Pr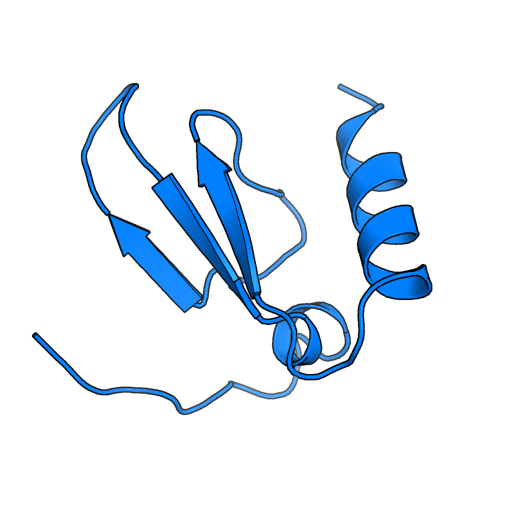otein AF-A0A8C1RJY9-F1 (afdb_monomer)

Nearest PDB structures (foldseek):
  1o9h-assembly1_A  TM=7.578E-01  e=1.089E-01  Streptomyces viridochromogenes
  5bxy-assembly2_B  TM=8.842E-01  e=3.064E-01  Salinibacter ruber DSM 13855
  3rse-assembly1_D  TM=2.327E-01  e=4.838E+00  Bos taurus

Structure (mmCIF, N/CA/C/O backbone):
data_AF-A0A8C1RJY9-F1
#
_entry.id   AF-A0A8C1RJY9-F1
#
loop_
_atom_site.group_PDB
_atom_site.id
_atom_site.type_symbol
_atom_site.label_atom_id
_atom_site.label_alt_id
_atom_site.label_comp_id
_atom_site.label_asym_id
_atom_site.label_entity_id
_atom_site.label_seq_id
_atom_site.pdbx_PDB_ins_code
_atom_site.Cartn_x
_atom_site.Cartn_y
_atom_site.Cartn_z
_atom_site.occupancy
_atom_site.B_iso_or_equiv
_atom_site.auth_seq_id
_atom_site.auth_comp_id
_atom_site.auth_asym_id
_atom_site.auth_atom_id
_atom_site.pdbx_PDB_model_num
ATOM 1 N N . MET A 1 1 ? 14.620 10.505 1.556 1.00 51.84 1 MET A N 1
ATOM 2 C CA . MET A 1 1 ? 14.037 9.279 2.150 1.00 51.84 1 MET A CA 1
ATOM 3 C C . MET A 1 1 ? 12.935 9.559 3.193 1.00 51.84 1 MET A C 1
ATOM 5 O O . MET A 1 1 ? 12.399 8.613 3.739 1.00 51.84 1 MET A O 1
ATOM 9 N N . TRP A 1 2 ? 12.528 10.816 3.445 1.00 55.44 2 TRP A N 1
ATOM 10 C CA . TRP A 1 2 ? 11.592 11.171 4.534 1.00 55.44 2 TRP A CA 1
ATOM 11 C C . TRP A 1 2 ? 10.106 11.274 4.145 1.00 55.44 2 TRP A C 1
ATOM 13 O O . TRP A 1 2 ? 9.261 11.475 5.007 1.00 55.44 2 TRP A O 1
ATOM 23 N N . GLN A 1 3 ? 9.759 11.139 2.864 1.00 66.44 3 GLN A N 1
ATOM 24 C CA . GLN A 1 3 ? 8.397 11.436 2.399 1.00 66.44 3 GLN A CA 1
ATOM 25 C C . GLN A 1 3 ? 7.435 10.239 2.486 1.00 66.44 3 GLN A C 1
ATOM 27 O O . GLN A 1 3 ? 6.229 10.437 2.599 1.00 66.44 3 GLN A O 1
ATOM 32 N N . MET A 1 4 ? 7.956 9.005 2.486 1.00 78.19 4 MET A N 1
ATOM 33 C CA . MET A 1 4 ? 7.121 7.795 2.471 1.00 78.19 4 MET A CA 1
ATOM 34 C C . MET A 1 4 ? 6.373 7.573 3.790 1.00 78.19 4 MET A C 1
ATOM 36 O O . MET A 1 4 ? 5.206 7.209 3.750 1.00 78.19 4 MET A O 1
ATOM 40 N N . GLY A 1 5 ? 6.982 7.885 4.941 1.00 82.06 5 GLY A N 1
ATOM 41 C CA . GLY A 1 5 ? 6.301 7.771 6.239 1.00 82.06 5 GLY A CA 1
ATOM 42 C C . GLY A 1 5 ? 5.119 8.738 6.393 1.00 82.06 5 GLY A C 1
ATOM 43 O O . GLY A 1 5 ? 4.091 8.379 6.955 1.00 82.06 5 GLY A O 1
ATOM 44 N N . VAL A 1 6 ? 5.219 9.945 5.822 1.00 88.06 6 VAL A N 1
ATOM 45 C CA . VAL A 1 6 ? 4.112 10.921 5.832 1.00 88.06 6 VAL A CA 1
ATOM 46 C C . VAL A 1 6 ? 2.944 10.432 4.972 1.00 88.06 6 VAL A C 1
ATOM 48 O O . VAL A 1 6 ? 1.784 10.610 5.341 1.00 88.06 6 VAL A O 1
ATOM 51 N N . LEU A 1 7 ? 3.236 9.799 3.831 1.00 90.25 7 LEU A N 1
ATOM 52 C CA . LEU A 1 7 ? 2.206 9.206 2.980 1.00 90.25 7 LEU A CA 1
ATOM 53 C C . LEU A 1 7 ? 1.522 8.023 3.675 1.00 90.25 7 LEU A C 1
ATOM 55 O O . LEU A 1 7 ? 0.296 7.963 3.671 1.00 90.25 7 LEU A O 1
ATOM 59 N N . GLU A 1 8 ? 2.288 7.131 4.306 1.00 91.06 8 GLU A N 1
ATOM 60 C CA . GLU A 1 8 ? 1.746 6.030 5.113 1.00 91.06 8 GLU A CA 1
ATOM 61 C C . GLU A 1 8 ? 0.775 6.554 6.180 1.00 91.06 8 GLU A C 1
ATOM 63 O O . GLU A 1 8 ? -0.372 6.116 6.244 1.00 91.06 8 GLU A O 1
ATOM 68 N N . GLU A 1 9 ? 1.184 7.547 6.973 1.00 91.75 9 GLU A N 1
ATOM 69 C CA . GLU A 1 9 ? 0.331 8.119 8.019 1.00 91.75 9 GLU A CA 1
ATOM 70 C C . GLU A 1 9 ? -0.951 8.741 7.446 1.00 91.75 9 GLU A C 1
ATOM 72 O O . GLU A 1 9 ? -2.043 8.548 7.989 1.00 91.75 9 GLU A O 1
ATOM 77 N N . LYS A 1 10 ? -0.839 9.466 6.329 1.00 94.00 10 LYS A N 1
ATOM 78 C CA . LYS A 1 10 ? -1.991 10.093 5.677 1.00 94.00 10 LYS A CA 1
ATOM 79 C C . LYS A 1 10 ? -2.983 9.048 5.160 1.00 94.00 10 LYS A C 1
ATOM 81 O O . LYS A 1 10 ? -4.181 9.177 5.403 1.00 94.00 10 LYS A O 1
ATOM 86 N N . LEU A 1 11 ? -2.493 7.990 4.514 1.00 94.06 11 LEU A N 1
ATOM 87 C CA . LEU A 1 11 ? -3.335 6.897 4.023 1.00 94.06 11 LEU A CA 1
ATOM 88 C C . LEU A 1 11 ? -4.044 6.173 5.175 1.00 94.06 11 LEU A C 1
ATOM 90 O O . LEU A 1 11 ? -5.230 5.875 5.054 1.00 94.06 11 LEU A O 1
ATOM 94 N N . LEU A 1 12 ? -3.370 5.958 6.313 1.00 93.00 12 LEU A N 1
ATOM 95 C CA . LEU A 1 12 ? -4.013 5.375 7.496 1.00 93.00 12 LEU A CA 1
ATOM 96 C C . LEU A 1 12 ? -5.133 6.251 8.061 1.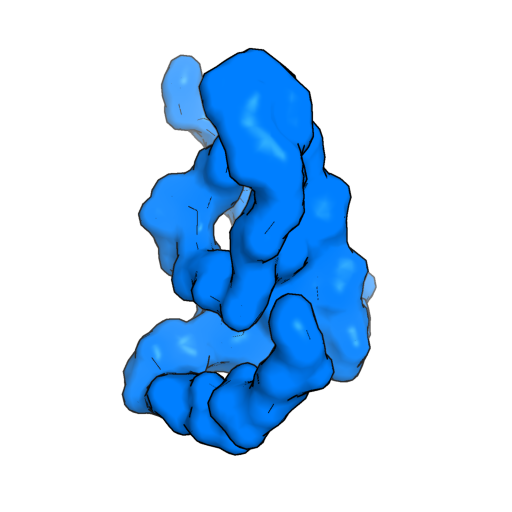00 93.00 12 LEU A C 1
ATOM 98 O O . LEU A 1 12 ? -6.087 5.699 8.606 1.00 93.00 12 LEU A O 1
ATOM 102 N N . LYS A 1 13 ? -5.027 7.580 7.970 1.00 94.75 13 LYS A N 1
ATOM 103 C CA . LYS A 1 13 ? -6.047 8.506 8.489 1.00 94.75 13 LYS A CA 1
ATOM 104 C C . LYS A 1 13 ? -7.245 8.661 7.556 1.00 94.75 13 LYS A C 1
ATOM 106 O O . LYS A 1 13 ? -8.359 8.817 8.042 1.00 94.75 13 LYS A O 1
ATOM 111 N N . GLU A 1 14 ? -7.020 8.647 6.245 1.00 96.25 14 GLU A N 1
ATOM 112 C CA . GLU A 1 14 ? -8.048 8.999 5.255 1.00 96.25 14 GLU A CA 1
ATOM 113 C C . GLU A 1 14 ? -8.788 7.789 4.675 1.00 96.25 14 GLU A C 1
ATOM 115 O O . GLU A 1 14 ? -9.946 7.919 4.279 1.00 96.25 14 GLU A O 1
ATOM 120 N N . LEU A 1 15 ? -8.154 6.613 4.614 1.00 96.69 15 LEU A N 1
ATOM 121 C CA . LEU A 1 15 ? -8.769 5.434 4.008 1.00 96.69 15 LEU A CA 1
ATOM 122 C C . LEU A 1 15 ? -9.668 4.661 4.988 1.00 96.69 15 LEU A C 1
ATOM 124 O O . LEU A 1 15 ? -9.368 4.576 6.186 1.00 96.69 15 LEU A O 1
ATOM 128 N N . PRO A 1 16 ? -10.754 4.039 4.494 1.00 94.69 16 PRO A N 1
ATOM 129 C CA . PRO A 1 16 ? -11.563 3.134 5.298 1.00 94.69 16 PRO A CA 1
ATOM 130 C C . PRO A 1 16 ? -10.802 1.833 5.611 1.00 94.69 16 PRO A C 1
ATOM 132 O O . PRO A 1 16 ? -9.766 1.531 5.019 1.00 94.69 16 PRO A O 1
ATOM 135 N N . GLU A 1 17 ? -11.289 1.067 6.588 1.00 90.88 17 GLU A N 1
ATOM 136 C CA . GLU A 1 17 ? -10.605 -0.135 7.098 1.00 90.88 17 GLU A CA 1
ATOM 137 C C . GLU A 1 17 ? -10.504 -1.275 6.067 1.00 90.88 17 GLU A C 1
ATOM 139 O O . GLU A 1 17 ? -9.522 -2.022 6.051 1.00 90.88 17 GLU A O 1
ATOM 144 N N . ASP A 1 18 ? -11.486 -1.376 5.177 1.00 92.38 18 ASP A N 1
ATOM 145 C CA . ASP A 1 18 ? -11.586 -2.360 4.096 1.00 92.38 18 ASP A CA 1
ATOM 146 C C . ASP A 1 18 ? -10.860 -1.936 2.808 1.00 92.38 18 ASP A C 1
ATOM 148 O O . ASP A 1 18 ? -10.843 -2.685 1.829 1.00 92.38 18 ASP A O 1
ATOM 152 N N . ALA A 1 19 ? -10.222 -0.760 2.792 1.00 95.62 19 ALA A N 1
ATOM 153 C CA . ALA A 1 19 ? -9.469 -0.305 1.633 1.00 95.62 19 ALA A CA 1
ATOM 154 C C . ALA A 1 19 ? -8.193 -1.123 1.392 1.00 95.62 19 ALA A C 1
ATOM 156 O O . ALA A 1 19 ? -7.529 -1.622 2.308 1.00 95.62 19 ALA A O 1
ATOM 157 N N . ARG A 1 20 ? -7.806 -1.162 0.114 1.00 95.06 20 ARG A N 1
ATOM 158 C CA . ARG A 1 20 ? -6.562 -1.752 -0.373 1.00 95.06 20 ARG A CA 1
ATOM 159 C C . ARG A 1 20 ? -5.762 -0.721 -1.157 1.00 95.06 20 ARG A C 1
ATOM 161 O O . ARG A 1 20 ? -6.284 -0.086 -2.071 1.00 95.06 20 ARG A O 1
ATOM 168 N N . VAL A 1 21 ? -4.484 -0.591 -0.821 1.00 94.56 21 VAL A N 1
ATOM 169 C CA . VAL A 1 21 ? -3.534 0.292 -1.505 1.00 94.56 21 VAL A CA 1
ATOM 170 C C . VAL A 1 21 ? -2.639 -0.550 -2.407 1.00 94.56 21 VAL A C 1
ATOM 172 O O . VAL A 1 21 ? -2.093 -1.556 -1.961 1.00 94.56 21 VAL A O 1
ATOM 175 N N . ILE A 1 22 ? -2.479 -0.141 -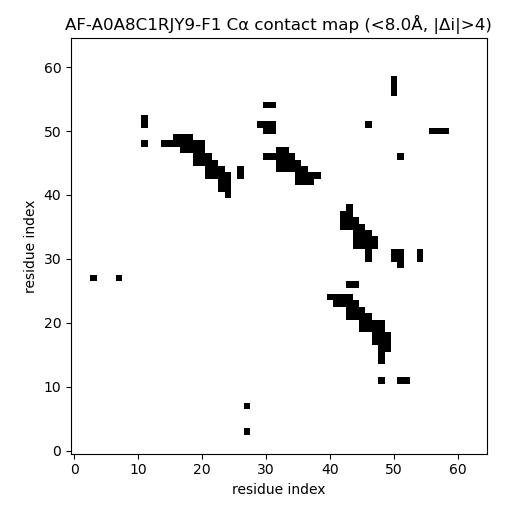3.666 1.00 94.25 22 ILE A N 1
ATOM 176 C CA . ILE A 1 22 ? -1.602 -0.799 -4.642 1.00 94.25 22 ILE A CA 1
ATOM 177 C C . ILE A 1 22 ? -0.531 0.201 -5.072 1.00 94.25 22 ILE A C 1
ATOM 179 O O . ILE A 1 22 ? -0.861 1.313 -5.481 1.00 94.25 22 ILE A O 1
ATOM 183 N N . VAL A 1 23 ? 0.741 -0.190 -4.995 1.00 91.69 23 VAL A N 1
ATOM 184 C CA . VAL A 1 23 ? 1.875 0.658 -5.403 1.00 91.69 23 VAL A CA 1
ATOM 185 C C . VAL A 1 23 ? 2.815 -0.091 -6.338 1.00 91.69 23 VAL A C 1
ATOM 187 O O . VAL A 1 23 ? 3.055 -1.287 -6.167 1.00 91.69 23 VAL A O 1
ATOM 190 N N . CYS A 1 24 ? 3.370 0.628 -7.310 1.00 89.06 24 CYS A N 1
ATOM 191 C CA . CYS A 1 24 ? 4.434 0.155 -8.187 1.00 89.06 24 CYS A CA 1
ATOM 192 C C . CYS A 1 24 ? 5.771 0.807 -7.811 1.00 89.06 24 CYS A C 1
ATOM 194 O O . CYS A 1 24 ? 5.818 1.938 -7.324 1.00 89.06 24 CYS A O 1
ATOM 196 N N . SER A 1 25 ? 6.861 0.074 -8.032 1.00 82.50 25 SER A N 1
ATOM 197 C CA . SER A 1 25 ? 8.262 0.514 -7.907 1.00 82.50 25 SER A CA 1
ATOM 198 C C . SER A 1 25 ? 8.785 0.900 -6.509 1.00 82.50 25 SER A C 1
ATOM 200 O O . SER A 1 25 ? 9.980 0.737 -6.270 1.00 82.50 25 SER A O 1
ATOM 202 N N . PHE A 1 26 ? 7.945 1.365 -5.576 1.00 86.06 26 PHE A N 1
ATOM 203 C CA . PHE A 1 26 ? 8.360 1.792 -4.231 1.00 86.06 26 PHE A CA 1
ATOM 204 C C . PHE A 1 26 ? 7.428 1.233 -3.145 1.00 86.06 26 PHE A C 1
ATOM 206 O O . PHE A 1 26 ? 6.365 1.807 -2.900 1.00 86.06 26 PHE A O 1
ATOM 213 N N . PRO A 1 27 ? 7.807 0.128 -2.479 1.00 88.44 27 PRO A N 1
ATOM 214 C CA . PRO A 1 27 ? 7.009 -0.424 -1.396 1.00 88.44 27 PRO A CA 1
ATOM 215 C C . PRO A 1 27 ? 7.026 0.486 -0.162 1.00 88.44 27 PRO A C 1
ATOM 217 O O . PRO A 1 27 ? 8.010 1.178 0.113 1.00 88.44 27 PRO A O 1
ATOM 220 N N . PHE A 1 28 ? 5.952 0.424 0.619 1.00 89.56 28 PHE A N 1
ATOM 221 C CA . PHE A 1 28 ? 5.891 1.010 1.954 1.00 89.56 28 PHE A CA 1
ATOM 222 C C . PHE A 1 28 ? 6.755 0.195 2.927 1.00 89.56 28 PHE A C 1
ATOM 224 O O . PHE A 1 28 ? 6.494 -1.001 3.091 1.00 89.56 28 PHE A O 1
ATOM 231 N N . PRO A 1 29 ? 7.795 0.784 3.551 1.00 85.88 29 PRO A N 1
ATOM 232 C CA . PRO A 1 29 ? 8.703 0.050 4.431 1.00 85.88 29 PRO A CA 1
ATOM 233 C C . PRO A 1 29 ? 8.053 -0.455 5.724 1.00 85.88 29 PRO A C 1
ATOM 235 O O . PRO A 1 29 ? 8.514 -1.462 6.257 1.00 85.88 29 PRO A O 1
ATOM 238 N N . HIS A 1 30 ? 7.014 0.214 6.239 1.00 88.38 30 HIS A N 1
ATOM 239 C CA . HIS A 1 30 ? 6.418 -0.146 7.536 1.00 88.38 30 HIS A CA 1
ATOM 240 C C . HIS A 1 30 ? 5.120 -0.944 7.420 1.00 88.38 30 HIS A C 1
ATOM 242 O O . HIS A 1 30 ? 4.622 -1.452 8.424 1.00 88.38 30 HIS A O 1
ATOM 248 N N . TRP A 1 31 ? 4.554 -1.056 6.219 1.00 91.38 31 TRP A N 1
ATOM 249 C CA . TRP A 1 31 ? 3.303 -1.775 6.015 1.00 91.38 31 TRP A CA 1
ATOM 250 C C . TRP A 1 31 ? 3.572 -3.221 5.576 1.00 91.38 31 TRP A C 1
ATOM 252 O O . TRP A 1 31 ? 4.362 -3.455 4.658 1.00 91.38 31 TRP A O 1
ATOM 262 N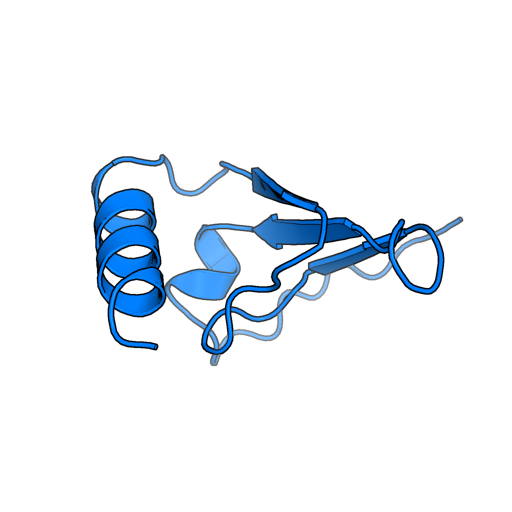 N . PRO A 1 32 ? 2.894 -4.217 6.169 1.00 90.56 32 PRO A N 1
ATOM 263 C CA . PRO A 1 32 ? 2.934 -5.585 5.672 1.00 90.56 32 PRO A CA 1
ATOM 264 C C . PRO A 1 32 ? 2.152 -5.685 4.354 1.00 90.56 32 PRO A C 1
ATOM 266 O O . PRO A 1 32 ? 0.964 -5.363 4.299 1.00 90.56 32 PRO A O 1
ATOM 269 N N . HIS A 1 33 ? 2.809 -6.129 3.282 1.00 90.88 33 HIS A N 1
ATOM 270 C CA . HIS A 1 33 ? 2.133 -6.381 2.008 1.00 90.88 33 HIS A CA 1
ATOM 271 C C . HIS A 1 33 ? 1.328 -7.684 2.084 1.00 90.88 33 HIS A C 1
ATOM 273 O O . HIS A 1 33 ? 1.804 -8.684 2.622 1.00 90.88 33 HIS A O 1
ATOM 279 N N . SER A 1 34 ? 0.120 -7.684 1.525 1.00 91.31 34 SER A N 1
ATOM 280 C CA . SER A 1 34 ? -0.738 -8.872 1.459 1.00 91.31 34 SER A CA 1
ATOM 281 C C . SER A 1 34 ? -0.472 -9.713 0.215 1.00 91.31 34 SER A C 1
ATOM 283 O O . SER A 1 34 ? -0.550 -10.939 0.270 1.00 91.31 34 SER A O 1
ATOM 285 N N . CYS A 1 35 ? -0.096 -9.080 -0.897 1.00 90.06 35 CYS A N 1
ATOM 286 C CA . CYS A 1 35 ? 0.353 -9.780 -2.094 1.00 90.06 35 CYS A CA 1
ATOM 287 C C . CYS A 1 35 ? 1.360 -8.954 -2.896 1.00 90.06 35 CY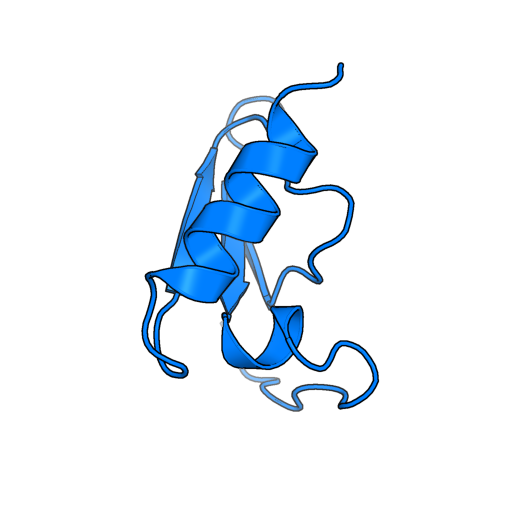S A C 1
ATOM 289 O O . CYS A 1 35 ? 1.433 -7.727 -2.777 1.00 90.06 35 CYS A O 1
ATOM 291 N N . THR A 1 36 ? 2.118 -9.640 -3.748 1.00 92.94 36 THR A N 1
ATOM 292 C CA . THR A 1 36 ? 3.007 -9.027 -4.735 1.00 92.94 36 THR A CA 1
ATOM 293 C C . THR A 1 36 ? 2.752 -9.625 -6.112 1.00 92.94 36 THR A C 1
ATOM 295 O O . THR A 1 36 ? 2.335 -10.776 -6.233 1.00 92.94 36 THR A O 1
ATOM 298 N N . ALA A 1 37 ? 2.980 -8.832 -7.155 1.00 93.06 37 ALA A N 1
ATOM 299 C CA . ALA A 1 37 ? 2.886 -9.272 -8.543 1.00 93.06 37 ALA A CA 1
ATOM 300 C C . ALA A 1 37 ? 3.986 -8.615 -9.387 1.00 93.06 37 ALA A C 1
ATOM 302 O O . ALA A 1 37 ? 4.432 -7.510 -9.078 1.00 93.06 37 ALA A O 1
ATOM 303 N N . GLY A 1 38 ? 4.411 -9.281 -10.462 1.00 91.62 38 GLY A N 1
ATOM 304 C CA . GLY A 1 38 ? 5.490 -8.799 -11.330 1.00 91.62 38 GLY A CA 1
ATOM 305 C C . GLY A 1 38 ? 6.897 -9.050 -10.771 1.00 91.62 38 GLY A C 1
ATOM 306 O O . GLY A 1 38 ? 7.078 -9.759 -9.784 1.00 91.62 38 GLY A O 1
ATOM 307 N N . SER A 1 39 ? 7.912 -8.490 -11.435 1.00 88.12 39 SER A N 1
ATOM 308 C CA . SER A 1 39 ? 9.326 -8.703 -11.101 1.00 88.12 39 SER A CA 1
ATOM 309 C C . SER A 1 39 ? 10.189 -7.486 -11.430 1.00 88.12 39 SER A C 1
ATOM 311 O O . SER A 1 39 ? 9.945 -6.795 -12.425 1.00 88.12 39 SER A O 1
ATOM 313 N N . GLY A 1 40 ? 11.245 -7.265 -10.644 1.00 87.88 40 GLY A N 1
ATOM 314 C CA . GLY A 1 40 ? 12.192 -6.169 -10.862 1.00 87.88 40 GLY A CA 1
ATOM 315 C C . GLY A 1 40 ? 11.514 -4.803 -10.750 1.00 87.88 40 GLY A C 1
ATOM 316 O O . GLY A 1 40 ? 10.767 -4.552 -9.811 1.00 87.88 40 GLY A O 1
ATOM 317 N N . LEU A 1 41 ? 11.740 -3.928 -11.731 1.00 87.38 41 LEU A N 1
ATOM 318 C CA . LEU A 1 41 ? 11.146 -2.582 -11.767 1.00 87.38 41 LEU A CA 1
ATOM 319 C C . LEU A 1 41 ? 9.618 -2.584 -11.911 1.00 87.38 41 LEU A C 1
ATOM 321 O O . LEU A 1 41 ? 8.975 -1.599 -11.570 1.00 87.38 41 LEU A O 1
ATOM 325 N N . ASN A 1 42 ? 9.047 -3.689 -12.391 1.00 88.69 42 ASN A N 1
ATOM 326 C CA . ASN A 1 42 ? 7.605 -3.854 -12.567 1.00 88.69 42 ASN A CA 1
ATOM 327 C C . ASN A 1 42 ? 6.963 -4.588 -11.387 1.00 88.69 42 ASN A C 1
ATOM 329 O O . ASN A 1 42 ? 5.844 -5.084 -11.511 1.00 88.69 42 ASN A O 1
ATOM 333 N N . GLN A 1 43 ? 7.678 -4.730 -10.270 1.00 93.12 43 GLN A N 1
ATOM 334 C CA . GLN A 1 43 ? 7.094 -5.314 -9.079 1.00 93.12 43 GLN A CA 1
ATOM 335 C C . GLN A 1 43 ? 6.063 -4.351 -8.475 1.00 93.12 43 GLN A C 1
ATOM 337 O O . GLN A 1 43 ? 6.272 -3.137 -8.383 1.00 93.12 43 GLN A O 1
ATOM 342 N N . VAL A 1 44 ? 4.930 -4.926 -8.093 1.00 94.12 44 VAL A N 1
ATOM 343 C CA . VAL A 1 44 ? 3.769 -4.259 -7.513 1.00 94.12 44 VAL A CA 1
ATOM 344 C C . VAL A 1 44 ? 3.473 -4.905 -6.165 1.00 94.12 44 VAL A C 1
ATOM 346 O O . VAL A 1 44 ? 3.590 -6.125 -6.018 1.00 94.12 44 VAL A O 1
ATOM 349 N N . TRP A 1 45 ? 3.067 -4.094 -5.193 1.00 94.19 45 TRP A N 1
ATOM 350 C CA . TRP A 1 45 ? 2.678 -4.535 -3.855 1.00 94.19 45 TRP A CA 1
ATOM 351 C C . TRP A 1 45 ? 1.258 -4.081 -3.562 1.00 94.19 45 TRP A C 1
ATOM 353 O O . TRP A 1 45 ? 0.900 -2.936 -3.844 1.00 94.19 45 TRP A O 1
ATOM 363 N N . ALA A 1 46 ? 0.469 -4.974 -2.973 1.00 95.38 46 ALA A N 1
ATOM 364 C CA . ALA A 1 46 ? -0.813 -4.628 -2.390 1.00 95.38 46 ALA A CA 1
ATOM 365 C C . ALA A 1 46 ? -0.716 -4.643 -0.867 1.00 95.38 46 ALA A C 1
ATOM 367 O O . ALA A 1 46 ? -0.061 -5.508 -0.279 1.00 95.38 46 ALA A O 1
ATOM 368 N N . TYR A 1 47 ? -1.410 -3.702 -0.243 1.00 94.50 47 TYR A N 1
ATOM 369 C CA . TYR A 1 47 ? -1.489 -3.560 1.199 1.00 94.50 47 TYR A CA 1
ATOM 370 C C . TYR A 1 47 ? -2.936 -3.396 1.615 1.00 94.50 47 TYR A C 1
ATOM 372 O O . TYR A 1 47 ? -3.658 -2.566 1.061 1.00 94.50 47 TYR A O 1
ATOM 380 N N . ASP A 1 48 ? -3.338 -4.155 2.623 1.00 94.69 48 ASP A N 1
ATOM 381 C CA . ASP A 1 48 ? -4.651 -4.011 3.227 1.00 94.69 48 ASP A CA 1
ATOM 382 C C . ASP A 1 48 ? -4.578 -3.065 4.426 1.00 94.69 48 ASP A C 1
ATOM 384 O O . ASP A 1 48 ? -3.771 -3.275 5.339 1.00 94.69 48 ASP A O 1
ATOM 388 N N . VAL A 1 49 ? -5.433 -2.037 4.448 1.00 93.69 49 VAL A N 1
ATOM 389 C CA . VAL A 1 49 ? -5.381 -0.973 5.468 1.00 93.69 49 VAL A CA 1
ATOM 390 C C . VAL A 1 49 ? -5.586 -1.530 6.880 1.00 93.69 49 VAL A C 1
ATOM 392 O O . VAL A 1 49 ? -4.867 -1.136 7.798 1.00 93.69 49 VAL A O 1
ATOM 395 N N . HIS A 1 50 ? -6.478 -2.508 7.063 1.00 91.88 50 HIS A N 1
ATOM 396 C CA . HIS A 1 50 ? -6.658 -3.181 8.356 1.00 91.88 50 HIS A CA 1
ATOM 397 C C . HIS A 1 50 ? -5.373 -3.854 8.877 1.00 91.88 50 HIS A C 1
ATOM 399 O O . HIS A 1 50 ? -5.106 -3.825 10.076 1.00 91.88 50 HIS A O 1
ATOM 405 N N . THR A 1 51 ? -4.545 -4.419 7.989 1.00 90.31 51 THR A N 1
ATOM 406 C CA . THR A 1 51 ? -3.285 -5.076 8.383 1.00 90.31 51 THR A CA 1
ATOM 407 C C . THR A 1 51 ? -2.194 -4.042 8.671 1.00 90.31 51 THR A C 1
ATOM 409 O O . THR A 1 51 ? -1.354 -4.253 9.540 1.00 90.31 51 THR A O 1
ATOM 412 N N . ALA A 1 52 ? -2.221 -2.901 7.978 1.00 89.88 52 ALA A N 1
ATOM 413 C CA . ALA A 1 52 ? -1.296 -1.798 8.218 1.00 89.88 52 ALA A CA 1
ATOM 414 C C . ALA A 1 52 ? -1.540 -1.076 9.556 1.00 89.88 52 ALA A C 1
ATOM 416 O O . ALA A 1 52 ? -0.586 -0.596 10.166 1.00 89.88 52 ALA A O 1
ATOM 417 N N . ARG A 1 53 ? -2.793 -1.014 10.032 1.00 89.19 53 ARG A N 1
ATOM 418 C CA . ARG A 1 53 ? -3.135 -0.453 11.355 1.00 89.19 53 ARG A CA 1
ATOM 419 C C . ARG A 1 53 ? -2.758 -1.383 12.506 1.00 89.19 53 ARG A C 1
ATOM 421 O O . ARG A 1 53 ? -2.304 -0.910 13.538 1.00 89.19 53 ARG A O 1
ATOM 428 N N . GLU A 1 54 ? -2.910 -2.692 12.310 1.00 84.50 54 GLU A N 1
ATOM 429 C CA . GLU A 1 54 ? -2.675 -3.714 13.336 1.00 84.50 54 GLU A CA 1
ATOM 430 C C . GLU A 1 54 ? -1.708 -4.808 12.833 1.00 84.50 54 GLU A C 1
ATOM 432 O O . GLU A 1 54 ? -2.120 -5.957 12.639 1.00 84.50 54 GLU A O 1
ATOM 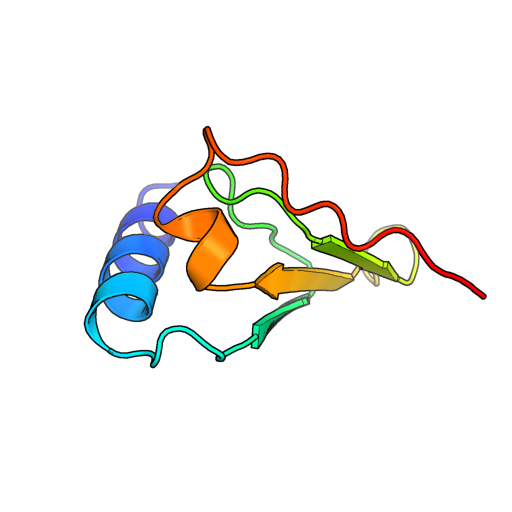437 N N . PRO A 1 55 ? -0.405 -4.503 12.654 1.00 65.00 55 PRO A N 1
ATOM 438 C CA . PRO A 1 55 ? 0.562 -5.451 12.086 1.00 65.00 55 PRO A CA 1
ATOM 439 C C . PRO A 1 55 ? 0.724 -6.739 12.914 1.00 65.00 55 PRO A C 1
ATOM 441 O O . PRO A 1 55 ? 1.167 -7.771 12.410 1.00 65.00 55 PRO A O 1
ATOM 444 N N . SER A 1 56 ? 0.341 -6.696 14.193 1.00 63.19 56 SER A N 1
ATOM 445 C CA . SER A 1 56 ? 0.357 -7.811 15.147 1.00 63.19 56 SER A CA 1
ATOM 446 C C . SER A 1 56 ? -0.672 -8.899 14.820 1.00 63.19 56 SER A C 1
ATOM 448 O O . SER A 1 56 ? -0.501 -10.065 15.194 1.00 63.19 56 SER A O 1
ATOM 450 N N . ARG A 1 57 ? -1.765 -8.537 14.139 1.00 57.56 57 ARG A N 1
ATOM 451 C CA . ARG A 1 57 ? -2.809 -9.476 13.735 1.00 57.56 57 ARG A CA 1
ATOM 452 C C . ARG A 1 57 ? -2.394 -10.044 12.389 1.00 57.56 57 ARG A C 1
ATOM 454 O O . ARG A 1 57 ? -2.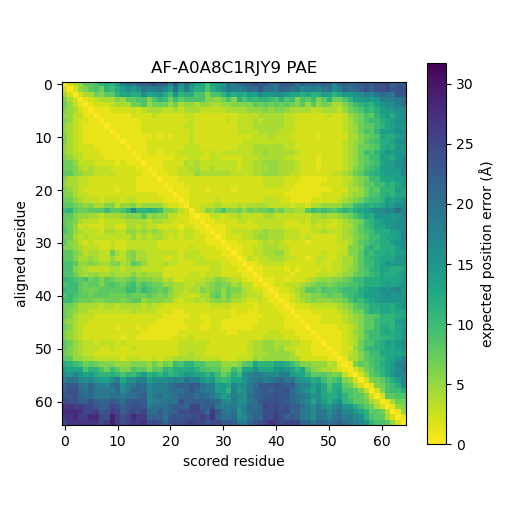582 -9.420 11.355 1.00 57.56 57 ARG A O 1
ATOM 461 N N . ARG A 1 58 ? -1.805 -11.243 12.404 1.00 55.47 58 ARG A N 1
ATOM 462 C CA . ARG A 1 58 ? -1.545 -12.019 11.184 1.00 55.47 58 ARG A CA 1
ATOM 463 C C . ARG A 1 58 ? -2.853 -12.172 10.408 1.00 55.47 58 ARG A C 1
ATOM 465 O O . ARG A 1 58 ? -3.670 -13.035 10.733 1.00 55.47 58 ARG A O 1
ATOM 472 N N . SER A 1 59 ? -3.044 -11.332 9.397 1.00 55.66 59 SER A N 1
ATOM 473 C CA . SER A 1 59 ? -4.160 -11.426 8.468 1.00 55.66 59 SER A CA 1
ATOM 474 C C . SER A 1 59 ? -4.033 -12.744 7.732 1.00 55.66 59 SER A C 1
ATOM 476 O O . SER A 1 59 ? -3.213 -12.936 6.837 1.00 55.66 59 SER A O 1
ATOM 478 N N . THR A 1 60 ? -4.819 -13.706 8.196 1.00 54.31 60 THR A N 1
ATOM 479 C CA . THR A 1 60 ? -4.904 -15.035 7.614 1.00 54.31 60 THR A CA 1
ATOM 480 C C . THR A 1 60 ? -5.816 -14.917 6.401 1.00 54.31 60 THR A C 1
ATOM 482 O O . THR A 1 60 ? -6.975 -15.302 6.444 1.00 54.31 60 THR A O 1
ATOM 485 N N . HIS A 1 61 ? -5.316 -14.313 5.327 1.00 52.19 61 HIS A N 1
ATOM 486 C CA . HIS A 1 61 ? -5.908 -14.444 4.000 1.00 52.19 61 HIS A CA 1
ATOM 487 C C . HIS A 1 61 ? -4.891 -15.121 3.089 1.00 52.19 61 HIS A C 1
ATOM 489 O O . HIS A 1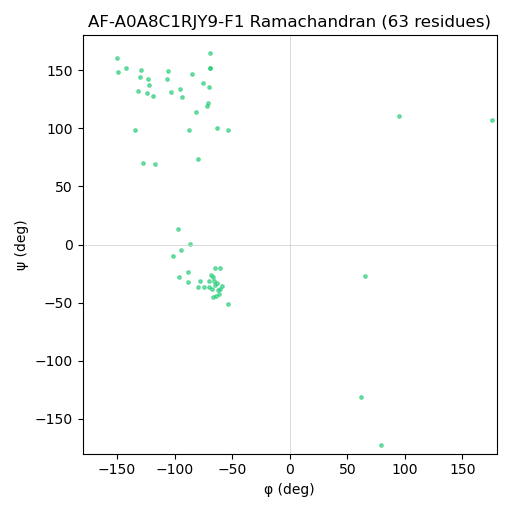 61 ? -4.297 -14.550 2.183 1.00 52.19 61 HIS A O 1
ATOM 495 N N . ARG A 1 62 ? -4.674 -16.402 3.393 1.00 62.62 62 ARG A N 1
ATOM 496 C CA . ARG A 1 62 ? -4.130 -17.368 2.449 1.00 62.62 62 ARG A CA 1
ATOM 497 C C . ARG A 1 62 ? -5.285 -17.842 1.573 1.00 62.62 62 ARG A C 1
ATOM 499 O O . ARG A 1 62 ? -6.173 -18.503 2.103 1.00 62.62 62 ARG A O 1
ATOM 506 N N . SER A 1 63 ? -5.248 -17.531 0.278 1.00 46.69 63 SER A N 1
ATOM 507 C CA . SER A 1 63 ? -5.676 -18.365 -0.870 1.00 46.69 63 SER A CA 1
ATOM 508 C C . SER A 1 63 ? -5.544 -17.518 -2.146 1.00 46.69 63 SER A C 1
ATOM 510 O O . SER A 1 63 ? -6.146 -16.458 -2.232 1.00 46.69 63 SER A O 1
ATOM 512 N N . GLN A 1 64 ? -4.544 -17.796 -2.990 1.00 43.06 64 GLN A N 1
ATOM 513 C CA . GLN A 1 64 ? -4.567 -18.718 -4.147 1.00 43.06 64 GLN A CA 1
ATOM 514 C C . GLN A 1 64 ? -4.867 -17.974 -5.461 1.00 43.06 64 GLN A C 1
ATOM 516 O O . GLN A 1 64 ? -5.994 -17.544 -5.675 1.00 43.06 64 GLN A O 1
ATOM 521 N N . ALA A 1 65 ? -3.869 -17.871 -6.341 1.00 33.00 65 ALA A N 1
ATOM 522 C CA . ALA A 1 65 ? -3.730 -18.683 -7.558 1.00 33.00 65 ALA A CA 1
ATOM 523 C C . ALA A 1 65 ? -2.322 -18.477 -8.136 1.00 33.00 65 ALA A C 1
ATOM 525 O O . ALA A 1 65 ? -1.843 -17.322 -8.090 1.00 33.00 65 ALA A O 1
#

Solvent-accessible surface area (backbone atoms only — not comparable to full-atom values): 4167 Å² total; per-residue (Å²): 137,76,63,62,64,56,50,52,54,48,50,67,72,72,51,59,62,89,40,72,51,76,43,65,70,60,80,65,89,87,46,61,65,76,47,74,47,78,59,7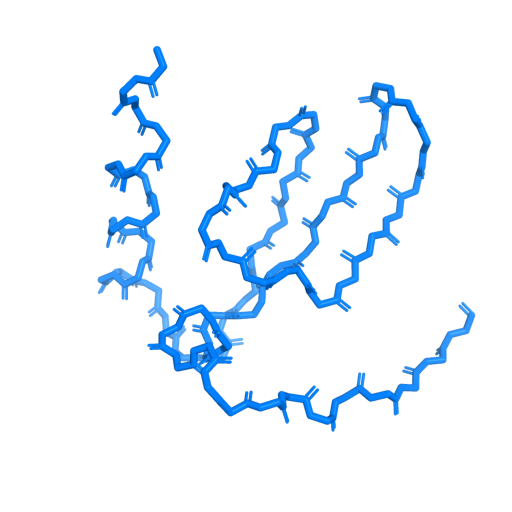9,79,60,25,32,40,32,30,40,41,52,38,50,76,39,71,87,53,78,76,85,75,86,80,90,134

Mean predicted aligned error: 7.11 Å

Foldseek 3Di:
DPVLVVVLVVCLVPDDQADKDKDFQDDRPQFDFPDWDDDDRGIMTMGGSNCSVPVVPPPPPDDDD

pLDDT: mean 83.09, std 15.9, range [33.0, 96.69]

Secondary structure (DSSP, 8-state):
--HHHHHHHHHHHHS-TT-EEEEES---SSSPPSEEES-GGG-EEEEEHHHHH-TTS--------

InterPro domains:
  IPR026170 N-lysine methyltransferase FAM173A/B [PTHR13610] (4-54)

Organism: Cyprinus carpio (NCBI:txid7962)

Radius of gyration: 12.04 Å; Cα contacts (8 Å, |Δi|>4): 74; chains: 1; bounding box: 26×30×28 Å

Sequence (65 aa):
MWQMGVLEEKLLKELPEDARVIVCSFPFPHWPHSCTAGSGLNQVWAYDVHTAREPSRRSTHRSQA